Protein AF-A0A813IKC3-F1 (afdb_monomer_lite)

Secondary structure (DSSP, 8-state):
-HHHHHHHHHHHHHTT---EEEEEEE--TTSHHHHHHHH-TTEEEEEEE-TTSSEEE-TTTTT-S--EEE-SS-EEEEEEE-HHHHHHS---HHHHHHHHHHHSPP-

Organism: Polarella glacialis (NCBI:txid89957)

InterPro domains:
  IPR022035 PCIF1, WW domain [PF12237] (1-59)
  IPR039881 mRNA (2'-O-methyladenosine-N(6)-)-methyltransferase PCIF1-like [PTHR21727] (1-105)

Radius of gyration: 15.47 Å; chains: 1; bounding box: 32×29×43 Å

Structure (mmCIF, N/CA/C/O backbone):
data_AF-A0A813IKC3-F1
#
_entry.id   AF-A0A813IKC3-F1
#
loop_
_atom_site.group_PDB
_atom_site.id
_atom_site.type_symbol
_atom_site.label_atom_id
_atom_site.label_alt_id
_atom_site.label_comp_id
_atom_site.label_asym_id
_atom_site.label_entity_id
_atom_site.label_seq_id
_atom_site.pdbx_PDB_ins_code
_atom_site.Cartn_x
_atom_site.Cartn_y
_atom_site.Cartn_z
_atom_site.occupancy
_atom_site.B_iso_or_equiv
_atom_site.auth_seq_id
_atom_site.auth_comp_id
_atom_site.auth_asym_id
_atom_site.auth_atom_id
_atom_site.pdbx_PDB_model_num
ATOM 1 N N . MET A 1 1 ? -5.129 13.265 -2.132 1.00 87.12 1 MET A N 1
ATOM 2 C CA . MET A 1 1 ? -5.311 11.793 -2.104 1.00 87.12 1 MET A CA 1
ATOM 3 C C . MET A 1 1 ? -5.047 11.207 -0.719 1.00 87.12 1 MET A C 1
ATOM 5 O O . MET A 1 1 ? -6.003 10.747 -0.124 1.00 87.12 1 MET A O 1
ATOM 9 N N . ALA A 1 2 ? -3.816 11.243 -0.184 1.00 94.19 2 ALA A N 1
ATOM 10 C CA . ALA A 1 2 ? -3.499 10.646 1.126 1.00 94.19 2 ALA A CA 1
ATOM 11 C C . ALA A 1 2 ? -4.390 11.169 2.272 1.00 94.19 2 ALA A C 1
ATOM 13 O O . ALA A 1 2 ? -5.059 10.372 2.916 1.00 94.19 2 ALA A O 1
ATOM 14 N N . ALA A 1 3 ? -4.498 12.495 2.427 1.00 96.94 3 ALA A N 1
ATOM 15 C CA . ALA A 1 3 ? -5.372 13.109 3.433 1.00 96.94 3 ALA A CA 1
ATOM 16 C C . ALA A 1 3 ? -6.842 12.668 3.303 1.00 96.94 3 ALA A C 1
ATOM 18 O O . ALA A 1 3 ? -7.476 12.322 4.290 1.00 96.94 3 ALA A O 1
ATOM 19 N N . HIS A 1 4 ? -7.355 12.586 2.073 1.00 98.25 4 HIS A N 1
ATOM 20 C CA . HIS A 1 4 ? -8.725 12.139 1.836 1.00 98.25 4 HIS A CA 1
ATOM 21 C C . HIS A 1 4 ? -8.940 10.659 2.203 1.00 98.25 4 HIS A C 1
ATOM 23 O O . HIS A 1 4 ? -9.968 10.302 2.768 1.00 98.25 4 HIS A O 1
ATOM 29 N N . MET A 1 5 ? -7.962 9.784 1.937 1.00 98.56 5 MET A N 1
ATOM 30 C CA . MET A 1 5 ? -8.035 8.393 2.403 1.00 98.56 5 MET A CA 1
ATOM 31 C C . MET A 1 5 ? -8.047 8.321 3.934 1.00 98.56 5 MET A C 1
ATOM 33 O O . MET A 1 5 ? -8.837 7.559 4.485 1.00 98.56 5 MET A O 1
ATOM 37 N N . ASP A 1 6 ? -7.238 9.135 4.617 1.00 98.56 6 ASP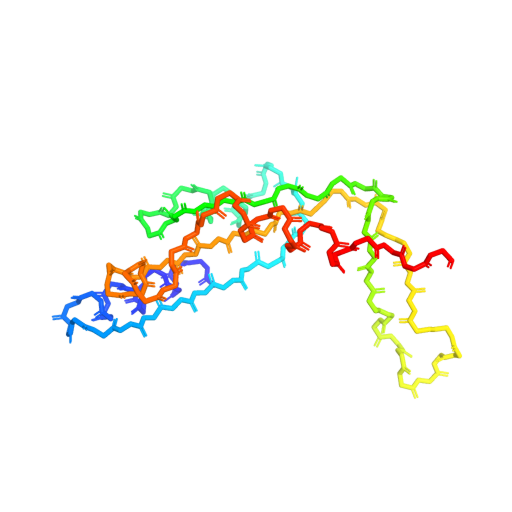 A N 1
ATOM 38 C CA . ASP A 1 6 ? -7.236 9.211 6.084 1.00 98.56 6 ASP A CA 1
ATOM 39 C C . ASP A 1 6 ? -8.580 9.715 6.640 1.00 98.56 6 ASP A C 1
ATOM 41 O O . ASP A 1 6 ? -9.069 9.170 7.628 1.00 98.56 6 ASP A O 1
ATOM 45 N N . GLU A 1 7 ? -9.224 10.692 5.995 1.00 98.62 7 GLU A N 1
ATOM 46 C CA . GLU A 1 7 ? -10.574 11.155 6.355 1.00 98.62 7 GLU A CA 1
ATOM 47 C C . GLU A 1 7 ? -11.615 10.034 6.237 1.00 98.62 7 GLU A C 1
ATOM 49 O O . GLU A 1 7 ? -12.403 9.813 7.161 1.00 98.62 7 GLU A O 1
ATOM 54 N N . LEU A 1 8 ? -11.598 9.286 5.128 1.00 98.81 8 LEU A N 1
ATOM 55 C CA . LEU A 1 8 ? -12.511 8.161 4.907 1.00 98.81 8 LEU A CA 1
ATOM 56 C C . LEU A 1 8 ? -12.256 7.018 5.897 1.00 98.81 8 LEU A C 1
ATOM 58 O O . LEU A 1 8 ? -13.203 6.430 6.417 1.00 98.81 8 LEU A O 1
ATOM 62 N N . LEU A 1 9 ? -10.992 6.720 6.204 1.00 98.81 9 LEU A N 1
ATOM 63 C CA . LEU A 1 9 ? -10.605 5.710 7.194 1.00 98.81 9 LEU A CA 1
ATOM 64 C C . LEU A 1 9 ? -10.983 6.130 8.616 1.00 98.81 9 LEU A C 1
ATOM 66 O O . LEU A 1 9 ? -11.421 5.296 9.411 1.00 98.81 9 LEU A O 1
ATOM 70 N N . LEU A 1 10 ? -10.878 7.422 8.930 1.00 98.81 10 LEU A N 1
ATOM 71 C CA . LEU A 1 10 ? -11.350 7.982 10.189 1.00 98.81 10 LEU A CA 1
ATOM 72 C C . LEU A 1 10 ? -12.871 7.883 10.299 1.00 98.81 10 LEU A C 1
ATOM 74 O O . LEU A 1 10 ? -13.377 7.507 11.355 1.00 98.81 10 LEU A O 1
ATOM 78 N N . HIS A 1 11 ? -13.601 8.182 9.226 1.00 98.75 11 HIS A N 1
ATOM 79 C CA . HIS A 1 11 ? -15.047 8.000 9.188 1.00 98.75 11 HIS A CA 1
ATOM 80 C C . HIS A 1 11 ? -15.429 6.525 9.367 1.00 98.75 11 HIS A C 1
ATOM 82 O O . HIS A 1 11 ? -16.226 6.209 10.245 1.00 98.75 11 HIS A O 1
ATOM 88 N N . ALA A 1 12 ? -14.797 5.613 8.623 1.00 98.69 12 ALA A N 1
ATOM 89 C CA . ALA A 1 12 ? -15.010 4.171 8.743 1.00 98.69 12 ALA A CA 1
ATOM 90 C C . ALA A 1 12 ? -14.737 3.666 10.169 1.00 98.69 12 ALA A C 1
ATOM 92 O O . ALA A 1 12 ? -15.538 2.912 10.716 1.00 98.69 12 ALA A O 1
ATOM 93 N N . LYS A 1 13 ? -13.671 4.161 10.816 1.00 98.56 13 LYS A N 1
ATOM 94 C CA . LYS A 1 13 ? -13.389 3.902 12.234 1.00 98.56 13 LYS A CA 1
ATOM 95 C C . LYS A 1 13 ? -14.529 4.367 13.150 1.00 98.56 13 LYS A C 1
ATOM 97 O O . LYS A 1 13 ? -14.865 3.637 14.073 1.00 98.56 13 LYS A O 1
ATOM 102 N N . LYS A 1 14 ? -15.112 5.553 12.925 1.00 98.62 14 LYS A N 1
ATOM 103 C CA . LYS A 1 14 ? -16.205 6.097 13.763 1.00 98.62 14 LYS A CA 1
ATOM 104 C C . LYS A 1 14 ? -17.475 5.251 13.705 1.00 98.62 14 LYS A C 1
ATOM 106 O O . LYS A 1 14 ? -18.158 5.137 14.714 1.00 98.62 14 LYS A O 1
ATOM 111 N N . ILE A 1 15 ? -17.778 4.677 12.544 1.00 98.50 15 ILE A N 1
ATOM 112 C CA . ILE A 1 15 ? -18.967 3.837 12.339 1.00 98.50 15 ILE A CA 1
ATOM 113 C C . ILE A 1 15 ? -18.663 2.335 12.438 1.00 98.50 15 ILE A C 1
ATOM 115 O O . ILE A 1 15 ? -19.496 1.520 12.057 1.00 98.50 15 ILE A O 1
ATOM 119 N N . SER A 1 16 ? -17.463 1.964 12.900 1.00 98.06 16 SER A N 1
ATOM 120 C CA . SER A 1 16 ? -16.998 0.572 13.009 1.00 98.06 16 SER A CA 1
ATOM 121 C C . SER A 1 16 ? -17.115 -0.237 11.708 1.00 98.06 16 SER A C 1
ATOM 123 O O . SER A 1 16 ? -17.314 -1.449 11.733 1.00 98.06 16 SER A O 1
ATOM 125 N N . SER A 1 17 ? -16.980 0.423 10.555 1.00 98.50 17 SER A N 1
ATOM 126 C CA . SER A 1 17 ? -17.040 -0.216 9.239 1.00 98.50 17 SER A CA 1
ATOM 127 C C . SER A 1 17 ? -15.646 -0.596 8.752 1.00 98.50 17 SER A C 1
ATOM 129 O O . SER A 1 17 ? -14.697 0.179 8.883 1.00 98.50 17 SER A O 1
ATOM 131 N N . ALA A 1 18 ? -15.527 -1.759 8.111 1.00 98.69 18 ALA A N 1
ATOM 132 C CA . ALA A 1 18 ? -14.285 -2.193 7.486 1.00 98.69 18 ALA A CA 1
ATOM 133 C C . ALA A 1 18 ? -14.022 -1.418 6.180 1.00 98.69 18 ALA A C 1
ATOM 135 O O . ALA A 1 18 ? -14.727 -1.580 5.187 1.00 98.69 18 ALA A O 1
ATOM 136 N N . LEU A 1 19 ? -12.973 -0.594 6.177 1.00 98.75 19 LEU A N 1
ATOM 137 C CA . LEU A 1 19 ? -12.403 0.055 4.994 1.00 98.75 19 LEU A CA 1
ATOM 138 C C . LEU A 1 19 ? -10.889 -0.182 4.896 1.00 98.75 19 LEU A C 1
ATOM 140 O O . LEU A 1 19 ? -10.167 -0.040 5.889 1.00 98.75 19 LEU A O 1
ATOM 144 N N . CYS A 1 20 ? -10.423 -0.511 3.689 1.00 98.56 20 CYS A N 1
ATOM 145 C CA . CYS A 1 20 ? -9.024 -0.761 3.352 1.00 98.56 20 CYS A CA 1
ATOM 146 C C . CYS A 1 20 ? -8.671 -0.072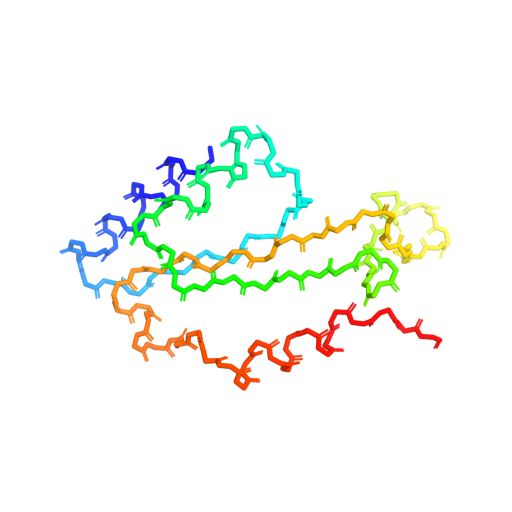 2.026 1.00 98.56 20 CYS A C 1
ATOM 148 O O . CYS A 1 20 ? -9.375 -0.249 1.033 1.00 98.56 20 CYS A O 1
ATOM 150 N N . PHE A 1 21 ? -7.552 0.649 1.999 1.00 98.69 21 PHE A N 1
ATOM 151 C CA . PHE A 1 21 ? -6.910 1.115 0.774 1.00 98.69 21 PHE A CA 1
ATOM 152 C C . PHE A 1 21 ? -5.577 0.388 0.587 1.00 98.69 21 PHE A C 1
ATOM 154 O O . PHE A 1 21 ? -4.729 0.381 1.483 1.00 98.69 21 PHE A O 1
ATOM 161 N N . VAL A 1 22 ? -5.381 -0.188 -0.601 1.00 98.50 22 VAL A N 1
ATOM 162 C CA . VAL A 1 22 ? -4.093 -0.732 -1.049 1.00 98.50 22 VAL A CA 1
ATOM 163 C C . VAL A 1 22 ? -3.549 0.195 -2.124 1.00 98.50 22 VAL A C 1
ATOM 165 O O . VAL A 1 22 ? -4.136 0.321 -3.196 1.00 98.50 22 VAL A O 1
ATOM 168 N N . VAL A 1 23 ? -2.449 0.877 -1.823 1.00 98.31 23 VAL A N 1
ATOM 169 C CA . VAL A 1 23 ? -1.925 1.966 -2.654 1.00 98.31 23 VAL A CA 1
ATOM 170 C C . VAL A 1 23 ? -0.573 1.557 -3.221 1.00 98.31 23 VAL A C 1
ATOM 172 O O . VAL A 1 23 ? 0.387 1.427 -2.468 1.00 98.31 23 VAL A O 1
ATOM 175 N N . VAL A 1 24 ? -0.501 1.355 -4.539 1.00 97.31 24 VAL A N 1
ATOM 176 C CA . VAL A 1 24 ? 0.738 1.032 -5.268 1.00 97.31 24 VAL A CA 1
ATOM 177 C C . VAL A 1 24 ? 1.290 2.313 -5.880 1.00 97.31 24 VAL A C 1
ATOM 179 O O . VAL A 1 24 ? 0.643 2.910 -6.740 1.00 97.31 24 VAL A O 1
ATOM 182 N N . ILE A 1 25 ? 2.469 2.747 -5.437 1.00 96.44 25 ILE A N 1
ATOM 183 C CA . ILE A 1 25 ? 3.140 3.943 -5.964 1.00 96.44 25 ILE A CA 1
ATOM 184 C C . ILE A 1 25 ? 4.641 3.696 -6.138 1.00 96.44 25 ILE A C 1
ATOM 186 O O . ILE A 1 25 ? 5.190 2.848 -5.437 1.00 96.44 25 ILE A O 1
ATOM 190 N N . PRO A 1 26 ? 5.338 4.446 -7.007 1.00 95.75 26 PRO A N 1
ATOM 191 C CA . PRO A 1 26 ? 6.799 4.446 -7.021 1.00 95.75 26 PRO A CA 1
ATOM 192 C C . PRO A 1 26 ? 7.379 4.798 -5.640 1.00 95.75 26 PRO A C 1
ATOM 194 O O . PRO A 1 26 ? 6.848 5.676 -4.950 1.00 95.75 26 PRO A O 1
ATOM 197 N N . SER A 1 27 ? 8.484 4.163 -5.239 1.00 96.25 27 SER A N 1
ATOM 198 C CA . SER A 1 27 ? 9.151 4.375 -3.940 1.00 96.25 27 SER A CA 1
ATOM 199 C C . SER A 1 27 ? 9.958 5.681 -3.891 1.00 96.25 27 SER A C 1
ATOM 201 O O . SER A 1 27 ? 11.123 5.703 -3.494 1.00 96.25 27 SER A O 1
ATOM 203 N N . TRP A 1 28 ? 9.364 6.804 -4.298 1.00 94.38 28 TRP A N 1
ATOM 204 C CA . TRP A 1 28 ? 9.998 8.122 -4.240 1.00 94.38 28 TRP A CA 1
ATOM 205 C C . TRP A 1 28 ? 9.955 8.684 -2.817 1.00 94.38 28 TRP A C 1
ATOM 207 O O . TRP A 1 28 ? 9.129 9.537 -2.492 1.00 94.38 28 TRP A O 1
ATOM 217 N N . LYS A 1 29 ? 10.852 8.193 -1.958 1.00 94.75 29 LYS A N 1
ATOM 218 C CA . LYS A 1 29 ? 10.846 8.453 -0.507 1.00 94.75 29 LYS A CA 1
ATOM 219 C C . LYS A 1 29 ? 10.913 9.931 -0.130 1.00 94.75 29 LYS A C 1
ATOM 221 O O . LYS A 1 29 ? 10.422 10.300 0.933 1.00 94.75 29 LYS A O 1
ATOM 226 N N . ASP A 1 30 ? 11.461 10.778 -0.997 1.00 96.06 30 ASP A N 1
ATOM 227 C CA . ASP A 1 30 ? 11.560 12.218 -0.753 1.00 96.06 30 ASP A CA 1
ATOM 228 C C . ASP A 1 30 ? 10.280 12.992 -1.059 1.00 96.06 30 ASP A C 1
ATOM 230 O O . ASP A 1 30 ? 10.096 14.099 -0.542 1.00 96.06 30 ASP A O 1
ATOM 234 N N . GLN A 1 31 ? 9.369 12.401 -1.830 1.00 97.12 31 GLN A N 1
ATOM 235 C CA . GLN A 1 31 ? 8.143 13.053 -2.262 1.00 97.12 31 GLN A CA 1
ATOM 236 C C . GLN A 1 31 ? 7.117 13.117 -1.132 1.00 97.12 31 GLN A C 1
ATOM 238 O O . GLN A 1 31 ? 6.893 12.151 -0.395 1.00 97.12 31 GLN A O 1
ATOM 243 N N . ALA A 1 32 ? 6.444 14.264 -1.027 1.00 96.44 32 ALA A N 1
ATOM 244 C CA . ALA A 1 32 ? 5.454 14.521 0.017 1.00 96.44 32 ALA A CA 1
ATOM 245 C C . ALA A 1 32 ? 4.324 13.477 0.024 1.00 96.44 32 ALA A C 1
ATOM 247 O O . ALA A 1 32 ? 3.869 13.069 1.090 1.00 96.44 32 ALA A O 1
ATOM 248 N N . CYS A 1 33 ? 3.907 12.992 -1.150 1.00 95.44 33 CYS A N 1
ATOM 249 C CA . CYS A 1 33 ? 2.872 11.966 -1.264 1.00 95.44 33 CYS A CA 1
ATOM 250 C C . CYS A 1 33 ? 3.290 10.628 -0.634 1.00 95.44 33 CYS A C 1
ATOM 252 O O . CYS A 1 33 ? 2.507 10.036 0.107 1.00 95.44 33 CYS A O 1
ATOM 254 N N . TRP A 1 34 ? 4.526 10.178 -0.874 1.00 97.69 34 TRP A N 1
ATOM 255 C CA . TRP A 1 34 ? 5.059 8.945 -0.297 1.00 97.69 34 TRP A CA 1
ATOM 256 C C . TRP A 1 34 ? 5.217 9.086 1.218 1.00 97.69 34 TRP A C 1
ATOM 258 O O . TRP A 1 34 ? 4.756 8.231 1.976 1.00 97.69 34 TRP A O 1
ATOM 268 N N . LYS A 1 35 ? 5.785 10.213 1.673 1.00 98.25 35 LYS A N 1
ATOM 269 C CA . LYS A 1 35 ? 5.943 10.531 3.102 1.00 98.25 35 LYS A CA 1
ATOM 270 C C . LYS A 1 35 ? 4.597 10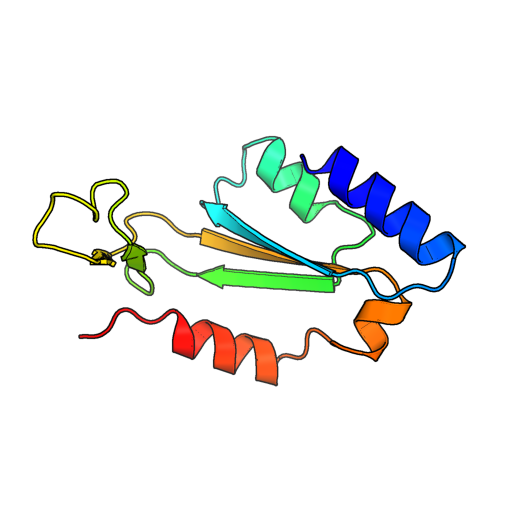.552 3.832 1.00 98.25 35 LYS A C 1
ATOM 272 O O . LYS A 1 35 ? 4.493 9.975 4.911 1.00 98.25 35 LYS A O 1
ATO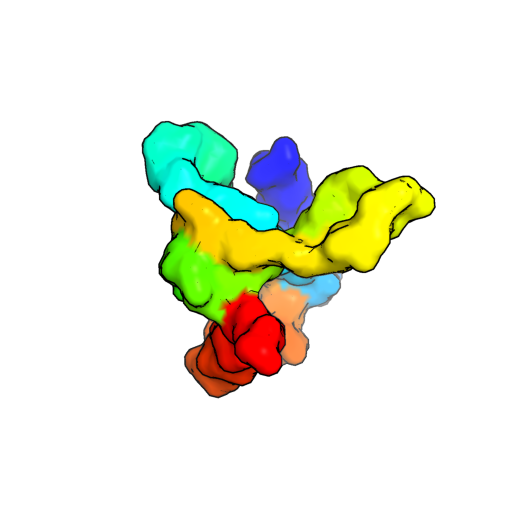M 277 N N . ALA A 1 36 ? 3.562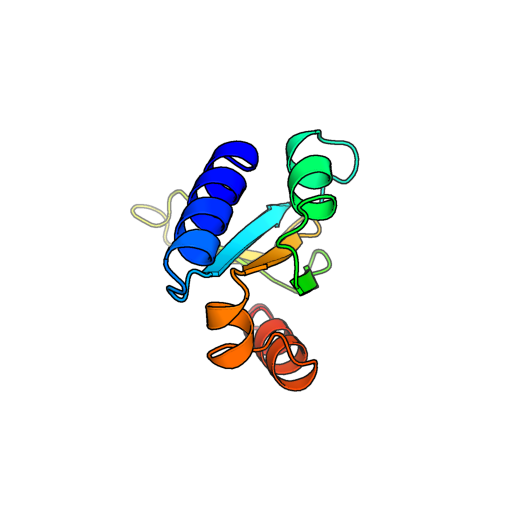 11.138 3.228 1.00 98.12 36 ALA A N 1
ATOM 278 C CA . ALA A 1 36 ? 2.217 11.179 3.800 1.00 98.12 36 ALA A CA 1
ATOM 279 C C . ALA A 1 36 ? 1.615 9.773 3.975 1.00 98.12 36 ALA A C 1
ATOM 281 O O . ALA A 1 36 ? 1.121 9.449 5.051 1.00 98.12 36 ALA A O 1
ATOM 282 N N . LEU A 1 37 ? 1.719 8.902 2.965 1.00 98.25 37 LEU A N 1
ATOM 283 C CA . LEU A 1 37 ? 1.251 7.510 3.069 1.00 98.25 37 LEU A CA 1
ATOM 284 C C . LEU A 1 37 ? 2.037 6.715 4.120 1.00 98.25 37 LEU A C 1
ATOM 286 O O . LEU A 1 37 ? 1.461 5.935 4.879 1.00 98.25 37 LEU A O 1
ATOM 290 N N . ARG A 1 38 ? 3.355 6.934 4.202 1.00 98.12 38 ARG A N 1
ATOM 291 C CA . ARG A 1 38 ? 4.223 6.297 5.200 1.00 98.12 38 ARG A CA 1
ATOM 292 C C . ARG A 1 38 ? 3.871 6.716 6.629 1.00 98.12 38 ARG A C 1
ATOM 294 O O . ARG A 1 38 ? 3.952 5.874 7.527 1.00 98.12 38 ARG A O 1
ATOM 301 N N . ALA A 1 39 ? 3.493 7.978 6.820 1.00 98.12 39 ALA A N 1
ATOM 302 C CA . ALA A 1 39 ? 3.163 8.573 8.113 1.00 98.12 39 ALA A CA 1
ATOM 303 C C . ALA A 1 39 ? 1.686 8.423 8.527 1.00 98.12 39 ALA A C 1
ATOM 305 O O . ALA A 1 39 ? 1.361 8.752 9.665 1.00 98.12 39 ALA A O 1
ATOM 306 N N . SER A 1 40 ? 0.803 7.924 7.650 1.00 98.44 40 SER A N 1
ATOM 307 C CA . SER A 1 40 ? -0.6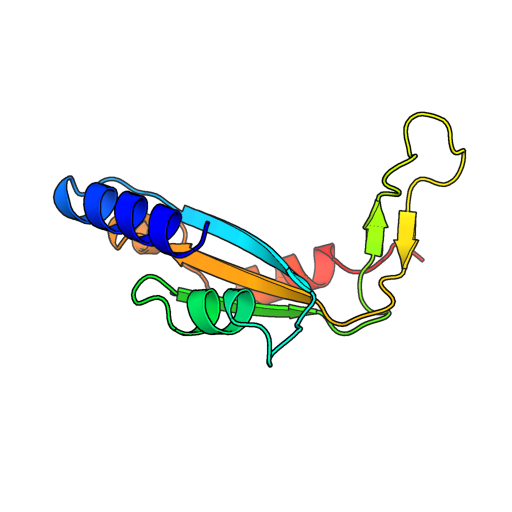22 7.752 7.969 1.00 98.44 40 SER A CA 1
ATOM 308 C C . SER A 1 40 ? -0.822 6.916 9.248 1.00 98.44 40 SER A C 1
ATOM 310 O O . SER A 1 40 ? -0.246 5.825 9.366 1.00 98.44 40 SER A O 1
ATOM 312 N N . PRO A 1 41 ? -1.682 7.357 10.188 1.00 98.00 41 PRO A N 1
ATOM 313 C CA . PRO A 1 41 ? -1.992 6.607 11.410 1.00 98.00 41 PRO A CA 1
ATOM 314 C C . PRO A 1 41 ? -2.798 5.327 11.131 1.00 98.00 41 PRO A C 1
ATOM 316 O O . PRO A 1 41 ? -2.919 4.444 11.987 1.00 98.00 41 PRO A O 1
ATOM 319 N N . PHE A 1 42 ? -3.352 5.201 9.926 1.00 98.62 42 PHE A N 1
ATOM 320 C CA . PHE A 1 42 ? -4.085 4.023 9.476 1.00 98.62 42 PHE A CA 1
ATOM 321 C C . PHE A 1 42 ? -3.196 3.013 8.749 1.00 98.62 42 PHE A C 1
ATOM 323 O O . PHE A 1 42 ? -3.673 1.953 8.352 1.00 98.62 42 PHE A O 1
ATOM 330 N N . ARG A 1 43 ? -1.895 3.282 8.587 1.00 98.44 43 ARG A N 1
ATOM 331 C CA . ARG A 1 43 ? -0.975 2.319 7.976 1.00 98.44 43 ARG A CA 1
ATOM 332 C C . ARG A 1 43 ? -0.845 1.068 8.848 1.00 98.44 43 ARG A C 1
ATOM 334 O O . ARG A 1 43 ? -0.489 1.162 10.021 1.00 98.44 43 ARG A O 1
ATOM 341 N N . ARG A 1 44 ? -1.077 -0.106 8.255 1.00 98.31 44 ARG A N 1
ATOM 342 C CA . ARG A 1 44 ? -0.916 -1.428 8.899 1.00 98.31 44 ARG A CA 1
ATOM 343 C C . ARG A 1 44 ? 0.220 -2.261 8.342 1.00 98.31 44 ARG A C 1
ATOM 345 O O . ARG A 1 44 ? 0.726 -3.149 9.010 1.00 98.31 44 ARG A O 1
ATOM 352 N N . GLY A 1 45 ? 0.711 -1.907 7.165 1.00 97.50 45 GLY A N 1
ATOM 353 C CA . GLY A 1 45 ? 1.907 -2.512 6.611 1.00 97.50 45 GLY A CA 1
ATOM 354 C C . GLY A 1 45 ? 2.363 -1.788 5.362 1.00 97.50 45 GLY A C 1
ATOM 355 O O . GLY A 1 45 ? 1.707 -0.860 4.877 1.00 97.50 45 GLY A O 1
ATOM 356 N N . LEU A 1 46 ? 3.509 -2.217 4.858 1.00 97.75 46 LEU A N 1
ATOM 357 C CA . LEU A 1 46 ? 3.948 -1.903 3.512 1.00 97.75 46 LEU A CA 1
ATOM 358 C C . LEU A 1 46 ? 4.688 -3.099 2.924 1.00 97.75 46 LEU A C 1
ATOM 360 O O . LEU A 1 46 ? 5.203 -3.938 3.663 1.00 97.75 46 LEU A O 1
ATOM 364 N N . LEU A 1 47 ? 4.749 -3.146 1.603 1.00 98.06 47 LEU A N 1
ATOM 365 C CA . LEU A 1 47 ? 5.602 -4.048 0.845 1.00 98.06 47 LEU A CA 1
ATOM 366 C C . LEU A 1 47 ? 6.452 -3.206 -0.103 1.00 98.06 47 LEU A C 1
ATOM 368 O O . LEU A 1 47 ? 5.905 -2.466 -0.916 1.00 98.06 47 LEU A O 1
ATOM 372 N N . GLU A 1 48 ? 7.771 -3.328 -0.002 1.00 97.50 48 GLU A N 1
ATOM 373 C CA . GLU A 1 48 ? 8.683 -2.770 -1.001 1.00 97.50 48 GLU A CA 1
ATOM 374 C C . GLU A 1 48 ? 8.876 -3.790 -2.125 1.00 97.50 48 GLU A C 1
ATOM 376 O O . GLU A 1 48 ? 9.132 -4.972 -1.880 1.00 97.50 48 GLU A O 1
ATOM 381 N N . LEU A 1 49 ? 8.749 -3.322 -3.360 1.00 96.69 49 LEU A N 1
ATOM 382 C CA . LEU A 1 49 ? 8.960 -4.075 -4.585 1.00 96.69 49 LEU A CA 1
ATOM 383 C C . LEU A 1 49 ? 10.173 -3.474 -5.299 1.00 96.69 49 LEU A C 1
ATOM 385 O O . LEU A 1 49 ? 10.035 -2.424 -5.933 1.00 96.69 49 LEU A O 1
ATOM 389 N N . PRO A 1 50 ? 11.353 -4.109 -5.221 1.00 95.12 50 PRO A N 1
ATOM 390 C CA . PRO A 1 50 ? 12.533 -3.630 -5.925 1.00 95.12 50 PRO A CA 1
ATOM 391 C C . PRO A 1 50 ? 12.297 -3.518 -7.435 1.00 95.12 50 PRO A C 1
ATOM 393 O O . PRO A 1 50 ? 11.558 -4.323 -8.025 1.00 95.12 50 PRO A O 1
ATOM 396 N N . GLN A 1 51 ? 12.955 -2.563 -8.083 1.00 93.25 51 GLN A N 1
ATOM 397 C CA . GLN A 1 51 ? 13.035 -2.487 -9.539 1.00 93.25 51 GLN A CA 1
ATOM 398 C C . GLN A 1 51 ? 13.482 -3.831 -10.128 1.00 93.25 51 GLN A C 1
ATOM 400 O O . GLN A 1 51 ? 14.167 -4.618 -9.473 1.00 93.25 51 GLN A O 1
ATOM 405 N N . ALA A 1 52 ? 13.067 -4.120 -11.359 1.00 88.38 52 ALA A N 1
ATOM 406 C CA . ALA A 1 52 ? 13.302 -5.397 -12.038 1.00 88.38 52 ALA A CA 1
ATOM 407 C C . ALA A 1 52 ? 12.727 -6.665 -11.362 1.00 88.38 52 ALA A C 1
ATOM 409 O O . ALA A 1 52 ? 12.758 -7.732 -11.969 1.00 88.38 52 ALA A O 1
ATOM 410 N N . SER A 1 53 ? 12.140 -6.578 -10.162 1.00 90.06 53 SER A N 1
ATOM 411 C CA . SER A 1 53 ? 11.454 -7.708 -9.510 1.00 90.06 53 SER A CA 1
ATOM 412 C C . SER A 1 53 ? 9.944 -7.741 -9.767 1.00 90.06 53 SER A C 1
ATOM 414 O O . SER A 1 53 ? 9.279 -8.702 -9.388 1.00 90.06 53 SER A O 1
ATOM 416 N N . HIS A 1 54 ? 9.401 -6.709 -10.419 1.00 92.88 54 HIS A N 1
ATOM 417 C CA . HIS A 1 54 ? 7.983 -6.568 -10.741 1.00 92.88 54 HIS A CA 1
ATOM 418 C C . HIS A 1 54 ? 7.774 -5.846 -12.079 1.00 92.88 54 HIS A C 1
ATOM 420 O O . HIS A 1 54 ? 8.717 -5.301 -12.655 1.00 92.88 54 HIS A O 1
ATOM 426 N N . GLY A 1 55 ? 6.539 -5.839 -12.584 1.00 90.81 55 GLY A N 1
ATOM 427 C CA . GLY A 1 55 ? 6.183 -5.178 -13.839 1.00 90.81 55 GLY A CA 1
ATOM 428 C C . GLY A 1 55 ? 4.897 -4.360 -13.763 1.00 90.81 55 GLY A C 1
ATOM 429 O O . GLY A 1 55 ? 4.087 -4.515 -12.853 1.00 90.81 55 GLY A O 1
ATOM 430 N N . TYR A 1 56 ? 4.715 -3.503 -14.762 1.00 89.88 56 TYR A N 1
ATOM 431 C CA . TYR A 1 56 ? 3.508 -2.717 -14.995 1.00 89.88 56 TYR A CA 1
ATOM 432 C C . TYR A 1 56 ? 2.855 -3.128 -16.309 1.00 89.88 56 TYR A C 1
ATOM 434 O O . TYR A 1 56 ? 3.522 -3.631 -17.214 1.00 89.88 56 TYR A O 1
ATOM 442 N N . CYS A 1 57 ? 1.558 -2.857 -16.437 1.00 89.56 57 CYS A N 1
ATOM 443 C CA . CYS A 1 57 ? 0.927 -2.867 -17.749 1.00 89.56 57 CYS A CA 1
ATOM 444 C C . CYS A 1 57 ? 1.269 -1.573 -18.505 1.00 89.56 57 CYS A C 1
ATOM 446 O O . CYS A 1 57 ? 1.448 -0.512 -17.901 1.00 89.56 57 CYS A O 1
ATOM 448 N N . GLU A 1 58 ? 1.376 -1.655 -19.826 1.00 89.25 58 GLU A N 1
ATOM 449 C CA . GLU A 1 58 ? 1.586 -0.484 -20.681 1.00 89.25 58 GLU A CA 1
ATOM 450 C C . GLU A 1 58 ? 0.371 0.456 -20.634 1.00 89.25 58 GLU A C 1
ATOM 452 O O . GLU A 1 58 ? -0.755 0.037 -20.881 1.00 89.25 58 GLU A O 1
ATOM 457 N N . GLY A 1 59 ? 0.571 1.760 -20.408 1.00 88.81 59 GLY A N 1
ATOM 458 C CA . GLY A 1 59 ? -0.543 2.726 -20.441 1.00 88.81 59 GLY A CA 1
ATOM 459 C C . GLY A 1 59 ? -1.239 2.783 -21.813 1.00 88.81 59 GLY A C 1
ATOM 460 O O . GLY A 1 59 ? -2.452 2.957 -21.909 1.00 88.81 59 GLY A O 1
ATOM 461 N N . GLY A 1 60 ? -0.475 2.541 -22.885 1.00 89.12 60 GLY A N 1
ATOM 462 C CA . GLY A 1 60 ? -0.963 2.409 -24.262 1.00 89.12 60 GLY A CA 1
ATOM 463 C C . GLY A 1 60 ? -1.456 1.007 -24.641 1.00 89.12 60 GLY A C 1
ATOM 464 O O . GLY A 1 60 ? -1.560 0.711 -25.830 1.00 89.12 60 GLY A O 1
ATOM 465 N N . GLN A 1 61 ? -1.741 0.125 -23.676 1.00 89.94 61 GLN A N 1
ATOM 466 C CA . GLN A 1 61 ? -2.133 -1.278 -23.915 1.00 89.94 61 GLN A CA 1
ATOM 467 C C . GLN A 1 61 ? -3.329 -1.477 -24.864 1.00 89.94 61 GLN A C 1
ATOM 469 O O . GLN A 1 61 ? -3.523 -2.574 -25.373 1.00 89.94 61 GLN A O 1
ATOM 474 N N . HIS A 1 62 ? -4.142 -0.443 -25.098 1.00 89.06 62 HIS A N 1
ATOM 475 C CA . HIS A 1 62 ? -5.298 -0.492 -25.995 1.00 89.06 62 HIS A CA 1
ATOM 476 C C . HIS A 1 62 ? -4.927 -0.418 -27.488 1.00 89.06 62 HIS A C 1
ATOM 478 O O . HIS A 1 62 ? -5.737 -0.802 -28.323 1.00 89.06 62 HIS A O 1
ATOM 484 N N . TYR A 1 63 ? -3.713 0.026 -27.835 1.00 90.69 63 TYR A N 1
ATOM 485 C CA . TYR A 1 63 ? -3.210 0.042 -29.220 1.00 90.69 63 TYR A CA 1
ATOM 486 C C . TYR A 1 63 ? -1.821 -0.598 -29.388 1.00 90.69 63 TYR A C 1
ATOM 488 O O . TYR A 1 63 ? -1.400 -0.872 -30.512 1.00 90.69 63 TYR A O 1
ATOM 496 N N . ARG A 1 64 ? -1.080 -0.851 -28.301 1.00 84.94 64 ARG A N 1
ATOM 497 C CA . ARG A 1 64 ? 0.232 -1.520 -28.342 1.00 84.94 64 ARG A CA 1
ATOM 498 C C . ARG A 1 64 ? 0.091 -3.039 -28.247 1.00 84.94 64 ARG A C 1
ATOM 500 O O . ARG A 1 64 ? -0.701 -3.553 -27.467 1.00 84.94 64 ARG A O 1
ATOM 507 N N . LYS A 1 65 ? 0.928 -3.769 -28.998 1.00 79.44 65 LYS A N 1
ATOM 508 C CA . LYS A 1 65 ? 0.989 -5.244 -28.944 1.00 79.44 65 LYS A CA 1
ATOM 509 C C . LYS A 1 65 ? 1.578 -5.769 -27.624 1.00 79.44 65 LYS A C 1
ATOM 511 O O . LYS A 1 65 ? 1.160 -6.819 -27.146 1.00 79.44 65 LYS A O 1
ATOM 516 N N . GLY A 1 66 ? 2.537 -5.047 -27.036 1.00 77.12 66 GLY A N 1
ATOM 517 C CA . GLY A 1 66 ? 3.141 -5.388 -25.745 1.00 77.12 66 GLY A CA 1
ATOM 518 C C . GLY A 1 66 ? 2.245 -4.965 -24.582 1.00 77.12 66 GLY A C 1
ATOM 519 O O . GLY A 1 66 ? 1.855 -3.803 -24.501 1.00 77.12 66 GLY A O 1
ATOM 520 N N . ARG A 1 67 ? 1.913 -5.907 -23.690 1.00 80.25 67 ARG A N 1
ATOM 521 C CA . ARG A 1 67 ? 1.021 -5.653 -22.545 1.00 80.25 67 ARG A CA 1
ATOM 522 C C . ARG A 1 67 ? 1.755 -5.308 -21.257 1.00 80.25 67 ARG A C 1
ATOM 524 O O . ARG A 1 67 ? 1.196 -4.586 -20.441 1.00 80.25 67 ARG A O 1
ATOM 531 N N . TYR A 1 68 ? 2.977 -5.805 -21.082 1.00 86.50 68 TYR A N 1
ATOM 532 C CA . TYR A 1 68 ? 3.717 -5.711 -19.828 1.00 86.50 68 TYR A CA 1
ATOM 533 C C . TYR A 1 68 ? 5.102 -5.120 -20.055 1.00 86.50 68 TYR A C 1
ATOM 535 O O . TYR A 1 68 ? 5.767 -5.453 -21.035 1.00 86.50 68 TYR A O 1
ATOM 543 N N . ARG A 1 69 ? 5.543 -4.287 -19.114 1.00 87.56 69 ARG A N 1
ATOM 544 C CA . ARG A 1 69 ? 6.907 -3.766 -19.036 1.00 87.56 69 ARG A CA 1
ATOM 545 C C . ARG A 1 69 ? 7.486 -4.035 -17.660 1.00 87.56 69 ARG A C 1
ATOM 547 O O . ARG A 1 69 ? 6.781 -3.925 -16.655 1.00 87.56 69 ARG A O 1
ATOM 554 N N . LEU A 1 70 ? 8.773 -4.350 -17.611 1.00 91.50 70 LEU A N 1
ATOM 555 C CA . LEU A 1 70 ? 9.486 -4.466 -16.348 1.00 91.50 70 LEU A CA 1
ATOM 556 C C . LEU A 1 70 ? 9.559 -3.092 -15.666 1.00 91.50 70 LEU A C 1
ATOM 558 O O . LEU A 1 70 ? 9.740 -2.068 -16.330 1.00 91.50 70 LEU A O 1
ATOM 562 N N . ALA A 1 71 ? 9.390 -3.058 -14.347 1.00 92.25 71 ALA A N 1
ATOM 563 C CA . ALA A 1 71 ? 9.507 -1.824 -13.590 1.00 92.25 71 ALA A CA 1
ATOM 564 C C . ALA A 1 71 ? 10.968 -1.364 -13.535 1.00 92.25 71 ALA A C 1
ATOM 566 O O . ALA A 1 71 ? 11.861 -2.122 -13.156 1.00 92.25 71 ALA A O 1
ATOM 567 N N . ASN A 1 72 ? 11.192 -0.101 -13.887 1.00 92.62 72 ASN A N 1
ATOM 568 C CA . ASN A 1 72 ? 12.498 0.557 -13.893 1.00 92.62 72 ASN A CA 1
ATOM 569 C C . ASN A 1 72 ? 12.777 1.370 -12.616 1.00 92.62 72 ASN A C 1
ATOM 571 O O . ASN A 1 72 ? 13.781 2.068 -12.547 1.00 92.62 72 ASN A O 1
ATOM 575 N N . HIS A 1 73 ? 11.873 1.309 -11.640 1.00 92.56 73 HIS A N 1
ATOM 576 C CA . HIS A 1 73 ? 12.001 1.930 -10.329 1.00 92.56 73 HIS A CA 1
ATOM 577 C C . HIS A 1 73 ? 11.390 1.008 -9.277 1.00 92.56 73 HIS A C 1
ATOM 579 O O . HIS A 1 73 ? 10.516 0.192 -9.592 1.00 92.56 73 HIS A O 1
ATOM 585 N N . ASP A 1 74 ? 11.835 1.163 -8.035 1.00 96.75 74 ASP A N 1
ATOM 586 C CA . ASP A 1 74 ? 11.192 0.544 -6.883 1.00 96.75 74 ASP A CA 1
ATOM 587 C C . ASP A 1 74 ? 9.748 1.053 -6.748 1.00 96.75 74 ASP A C 1
ATOM 589 O O . ASP A 1 74 ? 9.447 2.210 -7.069 1.00 96.75 74 ASP A O 1
ATOM 593 N N . SER A 1 75 ? 8.864 0.198 -6.243 1.00 97.25 75 SER A N 1
ATOM 594 C CA . SER A 1 75 ? 7.491 0.561 -5.891 1.00 97.25 75 SER A CA 1
ATOM 595 C C . SER A 1 75 ? 7.184 0.172 -4.451 1.00 97.25 75 SER A C 1
ATOM 597 O O . SER A 1 75 ? 7.594 -0.889 -3.987 1.00 97.25 75 SER A O 1
ATOM 599 N N . THR A 1 76 ? 6.405 0.989 -3.752 1.00 98.19 76 THR A N 1
ATOM 600 C CA . THR A 1 76 ? 5.878 0.669 -2.427 1.00 98.19 76 THR A CA 1
ATOM 601 C C . THR A 1 76 ? 4.387 0.384 -2.542 1.00 98.19 76 THR A C 1
ATOM 603 O O . THR A 1 76 ? 3.630 1.168 -3.120 1.00 98.19 76 THR A O 1
ATOM 606 N N . VAL A 1 77 ? 3.950 -0.723 -1.947 1.00 98.44 77 VAL A N 1
ATOM 607 C CA . VAL A 1 77 ? 2.537 -1.025 -1.715 1.00 98.44 77 VAL A CA 1
ATOM 608 C C . VAL A 1 77 ? 2.211 -0.691 -0.266 1.00 98.44 77 VAL A C 1
ATOM 610 O O . VAL A 1 77 ? 2.681 -1.368 0.646 1.00 98.44 77 VAL A O 1
ATOM 613 N N . PHE A 1 78 ? 1.415 0.349 -0.039 1.00 98.62 78 PHE A N 1
ATOM 614 C CA . PHE A 1 78 ? 0.919 0.710 1.288 1.00 98.62 78 PHE A CA 1
ATOM 615 C C . PHE A 1 78 ? -0.429 0.055 1.568 1.00 98.62 78 PHE A C 1
ATOM 617 O O . PHE A 1 78 ? -1.300 0.026 0.700 1.00 98.62 78 PHE A O 1
ATOM 624 N N . PHE A 1 79 ? -0.615 -0.405 2.805 1.00 98.69 79 PHE A N 1
ATOM 625 C CA . PHE A 1 79 ? -1.885 -0.927 3.304 1.00 98.69 79 PHE A CA 1
ATOM 626 C C . PHE A 1 79 ? -2.400 0.005 4.399 1.00 98.69 79 PHE A C 1
ATOM 628 O O . PHE A 1 79 ? -1.818 0.059 5.488 1.00 98.69 79 PHE A O 1
ATOM 635 N N . LEU A 1 80 ? -3.460 0.756 4.099 1.00 98.81 80 LEU A N 1
ATOM 636 C CA . LEU A 1 80 ? -4.111 1.682 5.027 1.00 98.81 80 LEU A CA 1
ATOM 637 C C . LEU A 1 80 ? -5.477 1.115 5.418 1.00 98.81 80 LEU A C 1
ATOM 639 O O . LEU A 1 80 ? -6.305 0.859 4.544 1.00 98.81 80 LEU A O 1
ATOM 643 N N . GLN A 1 81 ? -5.712 0.886 6.707 1.00 98.81 81 GLN A N 1
ATOM 644 C CA . GLN A 1 81 ? -6.889 0.170 7.195 1.00 98.81 81 GLN A CA 1
ATOM 645 C C . GLN A 1 81 ? -7.512 0.846 8.415 1.00 98.81 81 GLN A C 1
ATOM 647 O O . GLN A 1 81 ? -6.832 1.289 9.342 1.00 98.81 81 GLN A O 1
ATOM 652 N N . SER A 1 82 ? -8.843 0.887 8.412 1.00 98.81 82 SER A N 1
ATOM 653 C CA . SER A 1 82 ? -9.635 1.080 9.629 1.00 98.81 82 SER A CA 1
ATOM 654 C C . SER A 1 82 ? -9.430 -0.112 10.583 1.00 98.81 82 SER A C 1
ATOM 656 O O . SER A 1 82 ? -9.093 -1.198 10.107 1.00 98.81 82 SER A O 1
ATOM 658 N N . PRO A 1 83 ? -9.673 0.032 11.900 1.00 98.62 83 PRO A N 1
ATOM 659 C CA . PRO A 1 83 ? -9.530 -1.082 12.845 1.00 98.62 83 PRO A CA 1
ATOM 660 C C . PRO A 1 83 ? -10.357 -2.321 12.465 1.00 98.62 83 PRO A C 1
ATOM 662 O O . PRO A 1 83 ? -9.817 -3.417 12.396 1.00 98.62 83 PRO A O 1
ATOM 665 N N . ALA A 1 84 ? -11.627 -2.139 12.085 1.00 98.62 84 ALA A N 1
ATOM 666 C CA . ALA A 1 84 ? -12.481 -3.244 11.644 1.00 98.62 84 ALA A CA 1
ATOM 667 C C . ALA A 1 84 ? -11.931 -3.957 10.390 1.00 98.62 84 ALA A C 1
ATOM 669 O O . ALA A 1 84 ? -12.045 -5.171 10.253 1.00 98.62 84 ALA A O 1
ATOM 670 N N . ALA A 1 85 ? -11.291 -3.230 9.466 1.00 98.56 85 ALA A N 1
ATOM 671 C CA . ALA A 1 85 ? -10.669 -3.850 8.295 1.00 98.56 85 ALA A CA 1
ATOM 672 C C . ALA A 1 85 ? -9.395 -4.633 8.623 1.00 98.56 85 ALA A C 1
ATOM 674 O O . ALA A 1 85 ? -9.072 -5.569 7.896 1.00 98.56 85 ALA A O 1
ATOM 675 N N . GLU A 1 86 ? -8.666 -4.260 9.672 1.00 98.00 86 GLU A N 1
ATOM 676 C CA . GLU A 1 86 ? -7.489 -5.005 10.125 1.00 98.00 86 GLU A CA 1
ATOM 677 C C . GLU A 1 86 ? -7.880 -6.379 10.684 1.00 98.00 86 GLU A C 1
ATOM 679 O O . GLU A 1 86 ? -7.181 -7.357 10.435 1.00 98.00 86 GLU A O 1
ATOM 684 N N . GLU A 1 87 ? -9.032 -6.478 11.347 1.00 97.75 87 GLU A N 1
ATOM 685 C CA . GLU A 1 87 ? -9.586 -7.752 11.821 1.00 97.75 87 GLU A CA 1
ATOM 686 C C . GLU A 1 87 ? -10.028 -8.652 10.654 1.00 97.75 87 GLU A C 1
ATOM 688 O O . GLU A 1 87 ? -9.726 -9.846 10.630 1.00 97.75 87 GLU A O 1
ATOM 693 N N . VAL A 1 88 ? -10.693 -8.078 9.644 1.00 98.00 88 VAL A N 1
ATOM 694 C CA . VAL A 1 88 ? -11.201 -8.827 8.477 1.00 98.00 88 VAL A CA 1
ATOM 695 C C . VAL A 1 88 ? -10.076 -9.190 7.496 1.00 98.00 88 VAL A C 1
ATOM 697 O O . VAL A 1 88 ? -10.014 -10.305 6.967 1.00 98.00 88 VAL A O 1
ATOM 700 N N . TRP A 1 89 ? -9.152 -8.263 7.237 1.00 98.06 89 TRP A N 1
ATOM 701 C CA . TRP A 1 89 ? -8.070 -8.409 6.261 1.00 98.06 89 TRP A CA 1
ATOM 702 C C . TRP A 1 89 ? -6.700 -8.058 6.856 1.00 98.06 89 TRP A C 1
ATOM 704 O O . TRP A 1 89 ? -6.015 -7.177 6.329 1.00 98.06 89 TRP A O 1
ATOM 714 N N . PRO A 1 90 ? -6.216 -8.799 7.868 1.00 97.81 90 PRO A N 1
ATOM 715 C CA . PRO A 1 90 ? -4.950 -8.485 8.523 1.00 97.81 90 PRO A CA 1
ATOM 716 C C . PRO A 1 90 ? -3.787 -8.531 7.535 1.00 97.81 90 PRO A C 1
ATOM 718 O O . PRO A 1 90 ? -3.707 -9.452 6.705 1.00 97.81 90 PRO A O 1
ATOM 721 N N . VAL A 1 91 ? -2.872 -7.566 7.639 1.00 98.00 91 VAL A N 1
ATOM 722 C CA . VAL A 1 91 ? -1.650 -7.480 6.824 1.00 98.00 91 VAL A CA 1
ATOM 723 C C . VAL A 1 91 ? -0.572 -8.387 7.422 1.00 98.00 91 VAL A C 1
ATOM 725 O O . VAL A 1 91 ? 0.385 -7.943 8.039 1.00 98.00 91 VAL A O 1
ATOM 728 N N . SER A 1 92 ? -0.755 -9.698 7.270 1.00 97.44 92 SER A N 1
ATOM 729 C CA . SER A 1 92 ? 0.197 -10.705 7.759 1.00 97.44 92 SER A CA 1
ATOM 730 C C . SER A 1 92 ? 1.383 -10.902 6.808 1.00 97.44 92 SER A C 1
ATOM 732 O O . SER A 1 92 ? 1.199 -10.861 5.586 1.00 97.44 92 SER A O 1
ATOM 734 N N . ASP A 1 93 ? 2.535 -11.309 7.338 1.00 97.25 93 ASP A N 1
ATOM 735 C CA . ASP A 1 93 ? 3.722 -11.664 6.545 1.00 97.25 93 ASP A CA 1
ATOM 736 C C . ASP A 1 93 ? 3.448 -12.716 5.466 1.00 97.25 93 ASP A C 1
ATOM 738 O O . ASP A 1 93 ? 3.977 -12.644 4.358 1.00 97.25 93 ASP A O 1
ATOM 742 N N . THR A 1 94 ? 2.588 -13.697 5.751 1.00 97.81 94 THR A N 1
ATOM 743 C CA . THR A 1 94 ? 2.221 -14.731 4.773 1.00 97.81 94 THR A CA 1
ATOM 744 C C . THR A 1 94 ? 1.490 -14.135 3.570 1.00 97.81 94 THR A C 1
ATOM 746 O O . THR A 1 94 ? 1.786 -14.505 2.432 1.00 97.81 94 THR A O 1
ATOM 749 N N . LYS A 1 95 ? 0.578 -13.177 3.784 1.00 97.50 95 LYS A N 1
ATOM 750 C CA . LYS A 1 95 ? -0.080 -12.448 2.685 1.00 97.50 95 LYS A CA 1
ATOM 751 C C . LYS A 1 95 ? 0.913 -11.561 1.937 1.00 97.50 95 LYS A C 1
ATOM 753 O O . LYS A 1 95 ? 0.891 -11.572 0.710 1.00 97.50 95 LYS A O 1
ATOM 758 N N . LEU A 1 96 ? 1.808 -10.866 2.644 1.00 98.00 96 LEU A N 1
ATOM 759 C CA . LEU A 1 96 ? 2.840 -10.029 2.020 1.00 98.00 96 LEU A CA 1
ATOM 760 C C . LEU A 1 96 ? 3.775 -10.850 1.123 1.00 98.00 96 LEU A C 1
ATOM 762 O O . LEU A 1 96 ? 4.000 -10.470 -0.022 1.00 98.00 96 LEU A O 1
ATOM 766 N N . ARG A 1 97 ? 4.243 -12.020 1.579 1.00 96.62 97 ARG A N 1
ATOM 767 C CA . ARG A 1 97 ? 5.065 -12.938 0.767 1.00 96.62 97 ARG A CA 1
ATOM 768 C C . ARG A 1 97 ? 4.329 -13.441 -0.473 1.00 96.62 97 ARG A C 1
ATOM 770 O O . ARG A 1 97 ? 4.899 -13.446 -1.562 1.00 96.62 97 ARG A O 1
ATOM 777 N N . ARG A 1 98 ? 3.064 -13.851 -0.326 1.00 97.12 98 ARG A N 1
ATOM 778 C CA . ARG A 1 98 ? 2.231 -14.296 -1.459 1.00 97.12 98 ARG A CA 1
ATOM 779 C C . ARG A 1 98 ? 2.006 -13.173 -2.467 1.00 97.12 98 ARG A C 1
ATOM 781 O O . ARG A 1 98 ? 2.074 -13.418 -3.667 1.00 97.12 98 ARG A O 1
ATOM 788 N N . LEU A 1 99 ? 1.771 -11.955 -1.987 1.00 96.75 99 LEU A N 1
ATOM 789 C CA . LEU A 1 99 ? 1.590 -10.792 -2.844 1.00 96.75 99 LEU A CA 1
ATOM 790 C C . LEU A 1 99 ? 2.887 -10.424 -3.574 1.00 96.75 99 LEU A C 1
ATOM 792 O O . LEU A 1 99 ? 2.860 -10.250 -4.786 1.00 96.75 99 LEU A O 1
ATOM 796 N N . ALA A 1 100 ? 4.025 -10.384 -2.877 1.00 95.69 100 ALA A N 1
ATOM 797 C CA . ALA A 1 100 ? 5.333 -10.153 -3.492 1.00 95.69 100 ALA A CA 1
ATOM 798 C C . ALA A 1 100 ? 5.629 -11.185 -4.592 1.00 95.69 100 ALA A C 1
ATOM 800 O O . ALA A 1 100 ? 6.073 -10.834 -5.682 1.00 95.69 100 ALA A O 1
ATOM 801 N N . ALA A 1 101 ? 5.306 -12.458 -4.341 1.00 94.94 101 ALA A N 1
ATOM 802 C CA . ALA A 1 101 ? 5.432 -13.515 -5.336 1.00 94.94 101 ALA A CA 1
ATOM 803 C C . ALA A 1 101 ? 4.548 -13.288 -6.574 1.00 94.94 101 ALA A C 1
ATOM 805 O O . ALA A 1 101 ? 4.985 -13.619 -7.673 1.00 94.94 101 ALA A O 1
ATOM 806 N N . ALA A 1 102 ? 3.345 -12.730 -6.400 1.00 94.62 102 ALA A N 1
ATOM 807 C CA . ALA A 1 102 ? 2.409 -12.423 -7.483 1.00 94.62 102 ALA A CA 1
ATOM 808 C C . ALA A 1 102 ? 2.813 -11.192 -8.314 1.00 94.62 102 ALA A C 1
ATOM 810 O O . ALA A 1 102 ? 2.413 -11.089 -9.471 1.00 94.62 102 ALA A O 1
ATOM 811 N N . PHE A 1 103 ? 3.615 -10.282 -7.751 1.00 93.69 103 PHE A N 1
ATOM 812 C CA . PHE A 1 103 ? 4.171 -9.138 -8.479 1.00 93.69 103 PHE A CA 1
ATOM 813 C C . PHE A 1 103 ? 5.320 -9.506 -9.414 1.00 93.69 103 PHE A C 1
ATOM 815 O O . PHE A 1 103 ? 5.621 -8.719 -10.313 1.00 93.69 103 PHE A O 1
ATOM 822 N N . ARG A 1 104 ? 5.951 -10.673 -9.227 1.00 88.50 104 ARG A N 1
ATOM 823 C CA . ARG A 1 104 ? 7.056 -11.112 -10.081 1.00 88.50 104 ARG A CA 1
ATOM 824 C C . ARG A 1 104 ? 6.631 -11.100 -11.541 1.00 88.50 104 ARG A C 1
ATOM 826 O O . ARG A 1 104 ? 5.625 -11.708 -11.910 1.00 88.50 104 ARG A O 1
ATOM 833 N N . ALA A 1 105 ? 7.402 -10.386 -12.358 1.00 71.25 105 ALA A N 1
ATOM 834 C CA . ALA A 1 105 ? 7.195 -10.378 -13.795 1.00 71.25 105 ALA A CA 1
ATOM 835 C C . ALA A 1 105 ? 7.256 -11.825 -14.305 1.00 71.25 105 ALA A C 1
ATOM 837 O O . ALA A 1 105 ? 8.131 -12.592 -13.898 1.00 71.25 105 ALA A O 1
ATOM 838 N N . LYS A 1 106 ? 6.302 -12.209 -15.159 1.00 62.66 106 LYS A N 1
ATOM 839 C CA . LYS A 1 106 ? 6.372 -13.501 -15.841 1.00 62.66 106 LYS A CA 1
ATOM 840 C C . LYS A 1 106 ? 7.602 -13.468 -16.751 1.00 62.66 106 LYS A C 1
ATOM 842 O O . LYS A 1 106 ? 7.666 -12.607 -17.627 1.00 62.66 106 LYS A O 1
ATOM 847 N N . SER A 1 107 ? 8.560 -14.349 -16.469 1.00 51.88 107 SER A N 1
ATOM 848 C CA . SER A 1 107 ? 9.656 -14.707 -17.374 1.00 51.88 107 SER A CA 1
ATOM 849 C C . SER A 1 107 ? 9.112 -15.398 -18.613 1.00 51.88 107 SER A C 1
ATOM 851 O O . SER A 1 107 ? 8.229 -16.268 -18.411 1.00 51.88 107 SER A O 1
#

pLDDT: mean 94.47, std 7.22, range [51.88, 98.81]

Sequence (107 aa):
MAAHMDELLLHAKKISSALCFVVVIPSWKDQACWKALRASPFRRGLLELPQASHGYCEGGQHYRKGRYRLANHDSTVFFLQSPAAEEVWPVSDTKLRRLAAAFRAKS

Foldseek 3Di:
DLVVVLVVLVVCLVVVHKDKDWDKDFPPVPDPVNVSLVPRPQWQDKAKAAFQQAWDADPVCVPDPGGIDGGPGIMMITMGIRPSNCVVPPPDPVVSVVVSVVRGDDD